Protein AF-A0AAW0N846-F1 (afdb_monomer)

Mean predicted aligned error: 12.83 Å

Structure (mmCIF, N/CA/C/O backbone):
data_AF-A0AAW0N846-F1
#
_entry.id   AF-A0AAW0N846-F1
#
loop_
_atom_site.group_PDB
_atom_site.id
_atom_site.type_symbol
_atom_site.label_atom_id
_atom_site.label_alt_id
_atom_site.label_comp_id
_atom_site.label_asym_id
_atom_site.label_entity_id
_atom_site.label_seq_id
_atom_site.pdbx_PDB_ins_code
_atom_site.Cartn_x
_atom_site.Cartn_y
_atom_site.Cartn_z
_atom_site.occupancy
_atom_site.B_iso_or_equiv
_atom_site.auth_seq_id
_atom_site.auth_comp_id
_atom_site.auth_asym_id
_atom_site.auth_atom_id
_atom_site.pdbx_PDB_model_num
ATOM 1 N N . MET A 1 1 ? -0.268 -6.170 -37.328 1.00 70.06 1 MET A N 1
ATOM 2 C CA . MET A 1 1 ? 0.361 -6.833 -36.169 1.00 70.06 1 MET A CA 1
ATOM 3 C C . MET A 1 1 ? 1.080 -5.759 -35.360 1.00 70.06 1 MET A C 1
ATOM 5 O O . MET A 1 1 ? 1.856 -5.017 -35.951 1.00 70.06 1 MET A O 1
ATOM 9 N N . GLY A 1 2 ? 0.739 -5.578 -34.080 1.00 86.12 2 GLY A N 1
ATOM 10 C CA . GLY A 1 2 ? 1.335 -4.530 -33.223 1.00 86.12 2 GLY A CA 1
ATOM 11 C C . GLY A 1 2 ? 2.738 -4.894 -32.719 1.00 86.12 2 GLY A C 1
ATOM 12 O O . GLY A 1 2 ? 3.118 -6.050 -32.813 1.00 86.12 2 GLY A O 1
ATOM 13 N N . SER A 1 3 ? 3.509 -3.963 -32.141 1.00 87.81 3 SER A N 1
ATOM 14 C CA . SER A 1 3 ? 4.910 -4.219 -31.733 1.00 87.81 3 SER A CA 1
ATOM 15 C C . SER A 1 3 ? 5.050 -5.326 -30.678 1.00 87.81 3 SER A C 1
ATOM 17 O O . SER A 1 3 ? 5.821 -6.261 -30.864 1.00 87.81 3 SER A O 1
ATOM 19 N N . ARG A 1 4 ? 4.237 -5.301 -29.614 1.00 84.50 4 ARG A N 1
ATOM 20 C CA . ARG A 1 4 ? 4.192 -6.377 -28.605 1.00 84.50 4 ARG A CA 1
ATOM 21 C C . ARG A 1 4 ? 3.726 -7.717 -29.173 1.00 84.50 4 ARG A C 1
ATOM 23 O O . ARG A 1 4 ? 4.258 -8.755 -28.808 1.00 84.50 4 ARG A O 1
ATOM 30 N N . GLU A 1 5 ? 2.729 -7.699 -30.046 1.00 91.25 5 GLU A N 1
ATOM 31 C CA . GLU A 1 5 ? 2.170 -8.902 -30.670 1.00 91.25 5 GLU A CA 1
ATOM 32 C C . GLU A 1 5 ? 3.136 -9.514 -31.691 1.00 91.25 5 GLU A C 1
ATOM 34 O O . GLU A 1 5 ? 3.346 -10.719 -31.687 1.00 91.25 5 GLU A O 1
ATOM 39 N N . TYR A 1 6 ? 3.771 -8.683 -32.516 1.00 94.88 6 TYR A N 1
ATOM 40 C CA . TYR A 1 6 ? 4.809 -9.067 -33.464 1.00 94.88 6 TYR A CA 1
ATOM 41 C C . TYR A 1 6 ? 6.004 -9.666 -32.744 1.00 94.88 6 TYR A C 1
ATOM 43 O O . TYR A 1 6 ? 6.456 -10.744 -33.129 1.00 94.88 6 TYR A O 1
ATOM 51 N N . CYS A 1 7 ? 6.466 -9.005 -31.674 1.00 91.12 7 CYS A N 1
ATOM 52 C CA . CYS A 1 7 ? 7.484 -9.570 -30.804 1.00 91.12 7 CYS A CA 1
ATOM 53 C C . CYS A 1 7 ? 6.997 -10.900 -30.241 1.00 91.12 7 CYS A C 1
ATOM 55 O O . CYS A 1 7 ? 7.693 -11.871 -30.423 1.00 91.12 7 CYS A O 1
ATOM 57 N N . ARG A 1 8 ? 5.789 -11.016 -29.689 1.00 89.31 8 ARG A N 1
ATOM 58 C CA . ARG A 1 8 ? 5.265 -12.304 -29.187 1.00 89.31 8 ARG A CA 1
ATOM 59 C C . ARG A 1 8 ? 5.073 -13.389 -30.249 1.00 89.31 8 ARG A C 1
ATOM 61 O O . ARG A 1 8 ? 4.983 -14.556 -29.894 1.00 89.31 8 ARG A O 1
ATOM 68 N N . THR A 1 9 ? 4.975 -13.007 -31.520 1.00 93.44 9 THR A N 1
ATOM 69 C CA . THR A 1 9 ? 4.750 -13.927 -32.641 1.00 93.44 9 THR A CA 1
ATOM 70 C C . THR A 1 9 ? 6.064 -14.429 -33.241 1.00 93.44 9 THR A C 1
ATOM 72 O O . THR A 1 9 ? 6.202 -15.622 -33.480 1.00 93.44 9 THR A O 1
ATOM 75 N N . ASN A 1 10 ? 7.020 -13.532 -33.510 1.00 94.81 10 ASN A N 1
ATOM 76 C CA . ASN A 1 10 ? 8.290 -13.857 -34.180 1.00 94.81 10 ASN A CA 1
ATOM 77 C C . ASN A 1 10 ? 9.467 -13.989 -33.201 1.00 94.81 10 ASN A C 1
ATOM 79 O O . ASN A 1 10 ? 10.485 -14.592 -33.527 1.00 94.81 10 ASN A O 1
ATOM 83 N N . TYR A 1 11 ? 9.337 -13.382 -32.024 1.00 86.75 11 TYR A N 1
ATOM 84 C CA . TYR A 1 11 ? 10.361 -13.241 -30.989 1.00 86.75 11 TYR A CA 1
ATOM 85 C C . TYR A 1 11 ? 9.716 -13.445 -29.596 1.00 86.75 11 TYR A C 1
ATOM 87 O O . TYR A 1 11 ? 8.961 -14.400 -29.422 1.00 86.75 11 TYR A O 1
ATOM 95 N N . THR A 1 12 ? 9.956 -12.552 -28.615 1.00 79.56 12 THR A N 1
ATOM 96 C CA . THR A 1 12 ? 9.470 -12.731 -27.227 1.00 79.56 12 THR A CA 1
ATOM 97 C C . THR A 1 12 ? 8.438 -11.691 -26.726 1.00 79.56 12 THR A C 1
ATOM 99 O O . THR A 1 12 ? 7.259 -12.003 -26.634 1.00 79.56 12 THR A O 1
ATOM 102 N N . ASP A 1 13 ? 8.813 -10.464 -26.343 1.00 87.56 13 ASP A N 1
ATOM 103 C CA . ASP A 1 13 ? 7.903 -9.359 -25.938 1.00 87.56 13 ASP A CA 1
ATOM 104 C C . ASP A 1 13 ? 8.686 -8.034 -26.099 1.00 87.56 13 ASP A C 1
ATOM 106 O O . ASP A 1 13 ? 9.837 -8.049 -26.539 1.00 87.56 13 ASP A O 1
ATOM 110 N N . LEU A 1 14 ? 8.108 -6.881 -25.773 1.00 92.00 14 LEU A N 1
ATOM 111 C CA . LEU A 1 14 ? 8.871 -5.631 -25.713 1.00 92.00 14 LEU A CA 1
ATOM 112 C C . LEU A 1 14 ? 9.934 -5.683 -24.590 1.00 92.00 14 LEU A C 1
ATOM 114 O O . LEU A 1 14 ? 9.690 -6.238 -23.517 1.00 92.00 14 LEU A O 1
ATOM 118 N N . ALA A 1 15 ? 11.102 -5.070 -24.812 1.00 88.06 15 ALA A N 1
ATOM 119 C CA . ALA A 1 15 ? 12.239 -5.097 -23.877 1.00 88.06 15 ALA A CA 1
ATOM 120 C C . ALA A 1 15 ? 11.922 -4.358 -22.560 1.00 88.06 15 ALA A C 1
ATOM 122 O O . ALA A 1 15 ? 11.463 -3.239 -22.631 1.00 88.06 15 ALA A O 1
ATOM 123 N N . SER A 1 16 ? 12.124 -4.913 -21.359 1.00 87.19 16 SER A N 1
ATOM 124 C CA . SER A 1 16 ? 11.774 -4.234 -20.081 1.00 87.19 16 SER A CA 1
ATOM 125 C C . SER A 1 16 ? 12.897 -3.334 -19.535 1.00 87.19 16 SER A C 1
ATOM 127 O O . SER A 1 16 ? 14.062 -3.647 -19.749 1.00 87.19 16 SER A O 1
ATOM 129 N N . VAL A 1 17 ? 12.566 -2.275 -18.771 1.00 81.75 17 VAL A N 1
ATOM 130 C CA . VAL A 1 17 ? 13.557 -1.409 -18.084 1.00 81.75 17 VAL A CA 1
ATOM 131 C C . VAL A 1 17 ? 13.381 -1.493 -16.574 1.00 81.75 17 VAL A C 1
ATOM 133 O O . VAL A 1 17 ? 12.390 -1.013 -16.024 1.00 81.75 17 VAL A O 1
ATOM 136 N N . ARG A 1 18 ? 14.337 -2.128 -15.898 1.00 77.00 18 ARG A N 1
ATOM 137 C CA . ARG A 1 18 ? 14.199 -2.476 -14.472 1.00 77.00 18 ARG A CA 1
ATOM 138 C C . ARG A 1 18 ? 15.288 -1.872 -13.598 1.00 77.00 18 ARG A C 1
ATOM 140 O O . ARG A 1 18 ? 15.155 -1.865 -12.377 1.00 77.00 18 ARG A O 1
ATOM 147 N N . ASN A 1 19 ? 16.371 -1.406 -14.213 1.00 72.00 19 ASN A N 1
ATOM 148 C CA . ASN A 1 19 ? 17.513 -0.804 -13.541 1.00 72.00 19 ASN A CA 1
ATOM 149 C C . ASN A 1 19 ? 18.304 0.116 -14.505 1.00 72.00 19 ASN A C 1
ATOM 151 O O . ASN A 1 19 ? 18.022 0.131 -15.707 1.00 72.00 19 ASN A O 1
ATOM 155 N N . PRO A 1 20 ? 19.291 0.882 -14.001 1.00 84.75 20 PRO A N 1
ATOM 156 C CA . PRO A 1 20 ? 20.011 1.873 -14.807 1.00 84.75 20 PRO A CA 1
ATOM 157 C C . PRO A 1 20 ? 20.918 1.333 -15.933 1.00 84.75 20 PRO A C 1
ATOM 159 O O . PRO A 1 20 ? 20.966 1.952 -16.987 1.00 84.75 20 PRO A O 1
ATOM 162 N N . ALA A 1 21 ? 21.608 0.198 -15.780 1.00 84.19 21 ALA A N 1
ATOM 163 C CA . ALA A 1 21 ? 22.512 -0.312 -16.827 1.00 84.19 21 ALA A CA 1
ATOM 164 C C . ALA A 1 21 ? 21.748 -0.899 -18.033 1.00 84.19 21 ALA A C 1
ATOM 166 O O . ALA A 1 21 ? 22.179 -0.768 -19.176 1.00 84.19 21 ALA A O 1
ATOM 167 N N . GLU A 1 22 ? 20.568 -1.490 -17.794 1.00 86.44 22 GLU A N 1
ATOM 168 C CA . GLU A 1 22 ? 19.642 -1.900 -18.866 1.00 86.44 22 GLU A CA 1
ATOM 169 C C . GLU A 1 22 ? 19.142 -0.693 -19.657 1.00 86.44 22 GLU A C 1
ATOM 171 O O . GLU A 1 22 ? 19.029 -0.746 -20.881 1.00 86.44 22 GLU A O 1
ATOM 176 N N . SER A 1 23 ? 18.906 0.414 -18.954 1.00 83.62 23 SER A N 1
ATOM 177 C CA . SER A 1 23 ? 18.620 1.694 -19.587 1.00 83.62 23 SER A CA 1
ATOM 178 C C . SER A 1 23 ? 19.777 2.127 -20.497 1.00 83.62 23 SER A C 1
ATOM 180 O O . SER A 1 23 ? 19.537 2.620 -21.595 1.00 83.62 23 SER A O 1
ATOM 182 N N . GLU A 1 24 ? 21.030 1.923 -20.081 1.00 91.31 24 GLU A N 1
ATOM 183 C CA . GLU A 1 24 ? 22.225 2.374 -20.808 1.00 91.31 24 GLU A CA 1
ATOM 184 C C . GLU A 1 24 ? 22.561 1.521 -22.045 1.00 91.31 24 GLU A C 1
ATOM 186 O O . GLU A 1 24 ? 22.855 2.061 -23.110 1.00 91.31 24 GLU A O 1
ATOM 191 N N . MET A 1 25 ? 22.451 0.193 -21.981 1.00 88.81 25 MET A N 1
ATOM 192 C CA . MET A 1 25 ? 22.683 -0.642 -23.165 1.00 88.81 25 MET A CA 1
ATOM 193 C C . MET A 1 25 ? 21.579 -0.469 -24.211 1.00 88.81 25 MET A C 1
ATOM 195 O O . MET A 1 25 ? 21.896 -0.385 -25.397 1.00 88.81 25 MET A O 1
ATOM 199 N N . ILE A 1 26 ? 20.308 -0.345 -23.787 1.00 91.94 26 ILE A N 1
ATOM 200 C CA . ILE A 1 26 ? 19.200 -0.022 -24.702 1.00 91.94 26 ILE A CA 1
ATOM 201 C C . ILE A 1 26 ? 19.498 1.288 -25.437 1.00 91.94 26 ILE A C 1
ATOM 203 O O . ILE A 1 26 ? 19.312 1.336 -26.647 1.00 91.94 26 ILE A O 1
ATOM 207 N N . GLN A 1 27 ? 20.046 2.293 -24.746 1.00 88.25 27 GLN A N 1
ATOM 208 C CA . GLN A 1 27 ? 20.498 3.544 -25.365 1.00 88.25 27 GLN A CA 1
ATOM 209 C C . GLN A 1 27 ? 21.658 3.352 -26.362 1.00 88.25 27 GLN A C 1
ATOM 211 O O . GLN A 1 27 ? 21.684 4.007 -27.402 1.00 88.25 27 GLN A O 1
ATOM 216 N N . SER A 1 28 ? 22.613 2.458 -26.084 1.00 92.31 28 SER A N 1
ATOM 217 C CA . SER A 1 28 ? 23.775 2.226 -26.957 1.00 92.31 28 SER A CA 1
ATOM 218 C C . SER A 1 28 ? 23.412 1.514 -28.267 1.00 92.31 28 SER A C 1
ATOM 220 O O . SER A 1 28 ? 23.808 1.971 -29.339 1.00 92.31 28 SER A O 1
ATOM 222 N N . VAL A 1 29 ? 22.623 0.434 -28.217 1.00 91.00 29 VAL A N 1
ATOM 223 C CA . VAL A 1 29 ? 22.193 -0.283 -29.435 1.00 91.00 29 VAL A CA 1
ATOM 224 C C . VAL A 1 29 ? 21.022 0.385 -30.156 1.00 91.00 29 VAL A C 1
ATOM 226 O O . VAL A 1 29 ? 20.882 0.178 -31.360 1.00 91.00 29 VAL A O 1
ATOM 229 N N . SER A 1 30 ? 20.211 1.214 -29.478 1.00 91.56 30 SER A N 1
ATOM 230 C CA . SER A 1 30 ? 19.210 2.046 -30.165 1.00 91.56 30 SER A CA 1
ATOM 231 C C . SER A 1 30 ? 19.849 3.176 -30.972 1.00 91.56 30 SER A C 1
ATOM 233 O O . SER A 1 30 ? 19.163 3.817 -31.769 1.00 91.56 30 SER A O 1
ATOM 235 N N . GLY A 1 31 ? 21.150 3.429 -30.773 1.00 88.50 31 GLY A N 1
ATOM 236 C CA . GLY A 1 31 ? 21.906 4.439 -31.506 1.00 88.50 31 GLY A CA 1
ATOM 237 C C . GLY A 1 31 ? 21.337 5.851 -31.345 1.00 88.50 31 GLY A C 1
ATOM 238 O O . GLY A 1 31 ? 21.476 6.662 -32.256 1.00 88.50 31 GLY A O 1
ATOM 239 N N . GLY A 1 32 ? 20.658 6.133 -30.224 1.00 80.69 32 GLY A N 1
ATOM 240 C CA . GLY A 1 32 ? 19.985 7.410 -29.954 1.00 80.69 32 GLY A CA 1
ATOM 241 C C . GLY A 1 32 ? 18.537 7.516 -30.453 1.00 80.69 32 GLY A C 1
ATOM 242 O O . GLY A 1 32 ? 17.919 8.563 -30.275 1.00 80.69 32 GLY A O 1
ATOM 243 N N . ALA A 1 33 ? 17.973 6.459 -31.047 1.00 90.69 33 ALA A N 1
ATOM 244 C CA . ALA A 1 33 ? 16.572 6.430 -31.464 1.00 90.69 33 ALA A CA 1
ATOM 245 C C . ALA A 1 33 ? 15.618 6.038 -30.319 1.00 90.69 33 ALA A C 1
ATOM 247 O O . ALA A 1 33 ? 15.967 5.253 -29.431 1.00 90.69 33 ALA A O 1
ATOM 248 N N . GLU A 1 34 ? 14.383 6.543 -30.380 1.00 88.81 34 GLU A N 1
ATOM 249 C CA . GLU A 1 34 ? 13.298 6.131 -29.485 1.00 88.81 34 GLU A CA 1
ATOM 250 C C . GLU A 1 34 ? 12.746 4.755 -29.886 1.00 88.81 34 GLU A C 1
ATOM 252 O O . GLU A 1 34 ? 12.421 4.510 -31.051 1.00 88.81 34 GLU A O 1
ATOM 257 N N . VAL A 1 35 ? 12.615 3.850 -28.910 1.00 91.44 35 VAL A N 1
ATOM 258 C CA . VAL A 1 35 ? 12.169 2.463 -29.125 1.00 91.44 35 VAL A CA 1
ATOM 259 C C . VAL A 1 35 ? 11.168 2.011 -28.056 1.00 91.44 35 VAL A C 1
ATOM 261 O O . VAL A 1 35 ? 11.214 2.454 -26.909 1.00 91.44 35 VAL A O 1
ATOM 264 N N . TRP A 1 36 ? 10.250 1.107 -28.419 1.00 90.62 36 TRP A N 1
ATOM 265 C CA . TRP A 1 36 ? 9.241 0.572 -27.496 1.00 90.62 36 TRP A CA 1
ATOM 266 C C . TRP A 1 36 ? 9.818 -0.469 -26.530 1.00 90.62 36 TRP A C 1
ATOM 268 O O . TRP A 1 36 ? 10.447 -1.443 -26.945 1.00 90.62 36 TRP A O 1
ATOM 278 N N . VAL A 1 37 ? 9.498 -0.301 -25.245 1.00 88.69 37 VAL A N 1
ATOM 279 C CA . VAL A 1 37 ? 9.900 -1.171 -24.131 1.00 88.69 37 VAL A CA 1
ATOM 280 C C . VAL A 1 37 ? 8.675 -1.721 -23.385 1.00 88.69 37 VAL A C 1
ATOM 282 O O . VAL A 1 37 ? 7.600 -1.121 -23.377 1.00 88.69 37 VAL A O 1
ATOM 285 N N . GLY A 1 38 ? 8.801 -2.907 -22.799 1.00 82.31 38 GLY A N 1
ATOM 286 C CA . GLY A 1 38 ? 7.750 -3.621 -22.088 1.00 82.31 38 GLY A CA 1
ATOM 287 C C . GLY A 1 38 ? 7.560 -3.092 -20.670 1.00 82.31 38 GLY A C 1
ATOM 288 O O . GLY A 1 38 ? 8.476 -3.144 -19.853 1.00 82.31 38 GLY A O 1
ATOM 289 N N . LEU A 1 39 ? 6.345 -2.626 -20.363 1.00 68.81 39 LEU A N 1
ATOM 290 C CA . LEU A 1 39 ? 5.920 -2.233 -19.016 1.00 68.81 39 LEU A CA 1
ATOM 291 C C . LEU A 1 39 ? 5.042 -3.326 -18.383 1.00 68.81 39 LEU A C 1
ATOM 293 O O . LEU A 1 39 ? 4.028 -3.723 -18.962 1.00 68.81 39 LEU A O 1
ATOM 297 N N . PHE A 1 40 ? 5.385 -3.765 -17.167 1.00 61.66 40 PHE A N 1
ATOM 298 C CA . PHE A 1 40 ? 4.583 -4.700 -16.365 1.00 61.66 40 PHE A CA 1
ATOM 299 C C . PHE A 1 40 ? 3.781 -3.961 -15.274 1.00 61.66 40 PHE A C 1
ATOM 301 O O . PHE A 1 40 ? 4.343 -3.160 -14.531 1.00 61.66 40 PHE A O 1
ATOM 308 N N . ARG A 1 41 ? 2.464 -4.221 -15.174 1.00 56.56 41 ARG A N 1
ATOM 309 C CA . ARG A 1 41 ? 1.549 -3.656 -14.156 1.00 56.56 41 ARG A C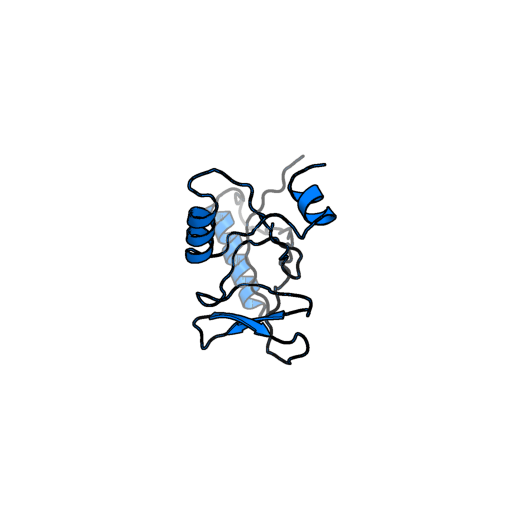A 1
ATOM 310 C C . ARG A 1 41 ? 1.336 -4.664 -13.010 1.00 56.56 41 ARG A C 1
ATOM 312 O O . ARG A 1 41 ? 1.013 -5.820 -13.260 1.00 56.56 41 ARG A O 1
ATOM 319 N N . ASP A 1 42 ? 1.534 -4.197 -11.780 1.00 63.59 42 ASP A N 1
ATOM 320 C CA . ASP A 1 42 ? 1.559 -4.923 -10.497 1.00 63.59 42 ASP A CA 1
ATOM 321 C C . ASP A 1 42 ? 0.270 -5.749 -10.188 1.00 63.59 42 ASP A C 1
ATOM 323 O O . ASP A 1 42 ? -0.837 -5.281 -10.453 1.00 63.59 42 ASP A O 1
ATOM 327 N N . ARG A 1 43 ? 0.409 -6.971 -9.629 1.00 60.59 43 ARG A N 1
ATOM 328 C CA . ARG A 1 43 ? -0.675 -7.939 -9.306 1.00 60.59 43 ARG A CA 1
ATOM 329 C C . ARG A 1 43 ? -0.884 -8.216 -7.799 1.00 60.59 43 ARG A C 1
ATOM 331 O O . ARG A 1 43 ? -1.653 -9.109 -7.453 1.00 60.59 43 ARG A O 1
ATOM 338 N N . TRP A 1 44 ? -0.215 -7.508 -6.894 1.00 67.38 44 TRP A N 1
ATOM 339 C CA . TRP A 1 44 ? -0.208 -7.848 -5.465 1.00 67.38 44 TRP A CA 1
ATOM 340 C C . TRP A 1 44 ? -1.403 -7.255 -4.689 1.00 67.38 44 TRP A C 1
ATOM 342 O O . TRP A 1 44 ? -1.455 -6.052 -4.422 1.00 67.38 44 TRP A O 1
ATOM 352 N N . LEU A 1 45 ? -2.342 -8.115 -4.280 1.00 71.69 45 LEU A N 1
ATOM 353 C CA . LEU A 1 45 ? -3.448 -7.798 -3.366 1.00 71.69 45 LEU A CA 1
ATOM 354 C C . LEU A 1 45 ? -3.151 -8.366 -1.973 1.00 71.69 45 LEU A C 1
ATOM 356 O O . LEU A 1 45 ? -2.625 -9.473 -1.851 1.00 71.69 45 LEU A O 1
ATOM 360 N N . TRP A 1 46 ? -3.496 -7.631 -0.916 1.00 82.75 46 TRP A N 1
ATOM 361 C CA . TRP A 1 46 ? -3.466 -8.190 0.438 1.00 82.75 46 TRP A CA 1
ATOM 362 C C . TRP A 1 46 ? -4.509 -9.305 0.584 1.00 82.75 46 TRP A C 1
ATOM 364 O O . TRP A 1 46 ? -5.476 -9.357 -0.171 1.00 82.75 46 TRP A O 1
ATOM 374 N N . SER A 1 47 ? -4.357 -10.185 1.578 1.00 83.94 47 SER A N 1
ATOM 375 C CA . SER A 1 47 ? -5.270 -11.325 1.789 1.00 83.94 47 SER A CA 1
ATOM 376 C C . SER A 1 47 ? -6.713 -10.926 2.126 1.00 83.94 47 SER A C 1
ATOM 378 O O . SER A 1 47 ? -7.621 -11.738 1.975 1.00 83.94 47 SER A O 1
ATOM 380 N N . ASP A 1 48 ? -6.945 -9.679 2.546 1.00 82.06 48 ASP A N 1
ATOM 381 C CA . ASP A 1 48 ? -8.278 -9.081 2.693 1.00 82.06 48 ASP A CA 1
ATOM 382 C C . ASP A 1 48 ? -8.770 -8.377 1.411 1.00 82.06 48 ASP A C 1
ATOM 384 O O . ASP A 1 48 ? -9.722 -7.598 1.457 1.00 82.06 48 ASP A O 1
ATOM 388 N N . ASN A 1 49 ? -8.112 -8.643 0.276 1.00 81.06 49 ASN A N 1
ATOM 389 C CA . ASN A 1 49 ? -8.280 -8.012 -1.034 1.00 81.06 49 ASN A CA 1
ATOM 390 C C . ASN A 1 49 ? -8.054 -6.494 -1.054 1.00 81.06 49 ASN A C 1
ATOM 392 O O . ASN A 1 49 ? -8.416 -5.832 -2.031 1.00 81.06 49 ASN A O 1
ATOM 396 N N . SER A 1 50 ? -7.449 -5.911 -0.014 1.00 80.06 50 SER A N 1
ATOM 397 C CA . SER A 1 50 ? -7.102 -4.493 -0.062 1.00 80.06 50 SER A CA 1
ATOM 398 C C . SER A 1 50 ? -5.943 -4.240 -1.049 1.00 80.06 50 SER A C 1
ATOM 400 O O . SER A 1 50 ? -4.972 -5.003 -1.084 1.00 80.06 50 SER A O 1
ATOM 402 N N . PRO A 1 51 ? -6.017 -3.187 -1.885 1.00 76.31 51 PRO A N 1
ATOM 403 C CA . PRO A 1 51 ? -4.949 -2.846 -2.820 1.00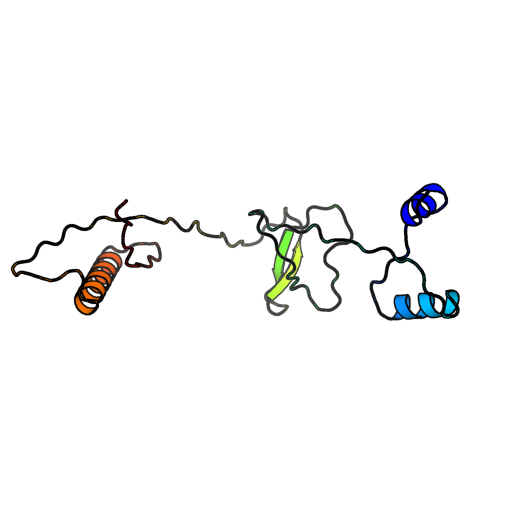 76.31 51 PRO A CA 1
ATOM 404 C C . PRO A 1 51 ? -3.789 -2.136 -2.112 1.00 76.31 51 PRO A C 1
ATOM 406 O O . PRO A 1 51 ? -3.997 -1.360 -1.178 1.00 76.31 51 PRO A O 1
ATOM 409 N N . SER A 1 52 ? -2.557 -2.351 -2.583 1.00 74.44 52 SER A N 1
ATOM 410 C CA . SER A 1 52 ? -1.387 -1.606 -2.107 1.00 74.44 52 SER A CA 1
ATOM 411 C C . SER A 1 52 ? -0.236 -1.642 -3.103 1.00 74.44 52 SER A C 1
ATOM 413 O O . SER A 1 52 ? 0.157 -2.713 -3.559 1.00 74.44 52 SER A O 1
ATOM 415 N N . SER A 1 53 ? 0.372 -0.486 -3.361 1.00 73.31 53 SER A N 1
ATOM 416 C CA . SER A 1 53 ? 1.657 -0.347 -4.061 1.00 73.31 53 SER A CA 1
ATOM 417 C C . SER A 1 53 ? 2.851 -0.257 -3.103 1.00 73.31 53 SER A C 1
ATOM 419 O O . SER A 1 53 ? 3.996 -0.209 -3.544 1.00 73.31 53 SER A O 1
ATOM 421 N N . PHE A 1 54 ? 2.610 -0.224 -1.787 1.00 80.56 54 PHE A N 1
ATOM 422 C CA . PHE A 1 54 ? 3.681 -0.141 -0.800 1.00 80.56 54 PHE A CA 1
ATOM 423 C C . PHE A 1 54 ? 4.449 -1.458 -0.741 1.00 80.56 54 PHE A C 1
ATOM 425 O O . PHE A 1 54 ? 3.858 -2.530 -0.589 1.00 80.56 54 PHE A O 1
ATOM 432 N N . ARG A 1 55 ? 5.772 -1.372 -0.855 1.00 79.69 55 ARG A N 1
ATOM 433 C CA . ARG A 1 55 ? 6.689 -2.509 -0.845 1.00 79.69 55 ARG A CA 1
ATOM 434 C C . ARG A 1 55 ? 7.802 -2.194 0.139 1.00 79.69 55 ARG A C 1
ATOM 436 O O . ARG A 1 55 ? 8.711 -1.438 -0.176 1.00 79.69 55 ARG A O 1
ATOM 443 N N . PHE A 1 56 ? 7.716 -2.755 1.342 1.00 86.62 56 PHE A N 1
ATOM 444 C CA . PHE A 1 56 ? 8.721 -2.537 2.387 1.00 86.62 56 PHE A CA 1
ATOM 445 C C . PHE A 1 56 ? 9.756 -3.655 2.450 1.00 86.62 56 PHE A C 1
ATOM 447 O O . PHE A 1 56 ? 10.223 -4.048 3.521 1.00 86.62 56 PHE A O 1
ATOM 454 N N . PHE A 1 57 ? 10.114 -4.187 1.288 1.00 83.00 57 PHE A N 1
ATOM 455 C CA . PHE A 1 57 ? 11.211 -5.132 1.192 1.00 83.00 57 PHE A CA 1
ATOM 456 C C . PHE A 1 57 ? 12.539 -4.400 1.401 1.00 83.00 57 PHE A C 1
ATOM 458 O O . PHE A 1 57 ? 12.608 -3.187 1.196 1.00 83.00 57 PHE A O 1
ATOM 465 N N . PRO A 1 58 ? 13.592 -5.090 1.856 1.00 83.94 58 PRO A N 1
ATOM 466 C CA . PRO A 1 58 ? 14.935 -4.532 1.883 1.00 83.94 58 PRO A CA 1
ATOM 467 C C . PRO A 1 58 ? 15.350 -3.958 0.538 1.00 83.94 58 PRO A C 1
ATOM 469 O O . PRO A 1 58 ? 14.962 -4.467 -0.511 1.00 83.94 58 PRO A O 1
ATOM 472 N N . ASP A 1 59 ? 16.132 -2.885 0.581 1.00 78.88 59 ASP A N 1
ATOM 473 C CA . ASP A 1 59 ? 16.574 -2.199 -0.626 1.00 78.88 59 ASP A CA 1
ATOM 474 C C . ASP A 1 59 ? 17.323 -3.187 -1.533 1.00 78.88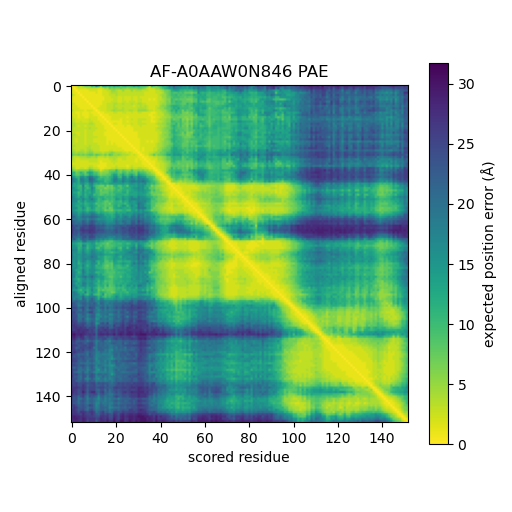 59 ASP A C 1
ATOM 476 O O . ASP A 1 59 ? 18.075 -4.040 -1.059 1.00 78.88 59 ASP A O 1
ATOM 480 N N . GLY A 1 60 ? 17.042 -3.127 -2.835 1.00 69.19 60 GLY A N 1
ATOM 481 C CA . GLY A 1 60 ? 17.539 -4.109 -3.804 1.00 69.19 60 GLY A CA 1
ATOM 482 C C . GLY A 1 60 ? 16.772 -5.438 -3.839 1.00 69.19 60 GLY A C 1
ATOM 483 O O . GLY A 1 60 ? 17.096 -6.292 -4.657 1.00 69.19 60 GLY A O 1
ATOM 484 N N . THR A 1 61 ? 15.736 -5.620 -3.012 1.00 68.56 61 THR A N 1
ATOM 485 C CA . THR A 1 61 ? 14.846 -6.789 -3.091 1.00 68.56 61 THR A CA 1
ATOM 486 C C . THR A 1 61 ? 13.696 -6.484 -4.041 1.00 68.56 61 THR A C 1
ATOM 488 O O . THR A 1 61 ? 12.908 -5.566 -3.805 1.00 68.56 61 THR A O 1
ATOM 491 N N . GLN A 1 62 ? 13.585 -7.259 -5.115 1.00 61.94 62 GLN A N 1
ATOM 492 C CA . GLN A 1 62 ? 12.436 -7.187 -6.009 1.00 61.94 62 GLN A CA 1
ATOM 493 C C . GLN A 1 62 ? 11.303 -8.047 -5.433 1.00 61.94 62 GLN A C 1
ATOM 495 O O . GLN A 1 62 ? 11.517 -9.239 -5.210 1.00 61.94 62 GLN A O 1
ATOM 500 N N . PRO A 1 63 ? 10.111 -7.482 -5.171 1.00 61.38 63 PRO A N 1
ATOM 501 C CA . PRO A 1 63 ? 8.947 -8.298 -4.883 1.00 61.38 63 PRO A CA 1
ATOM 502 C C . PRO A 1 63 ? 8.574 -9.046 -6.158 1.00 61.38 63 PRO A C 1
ATOM 504 O O . PRO A 1 63 ? 8.131 -8.430 -7.128 1.00 61.38 63 PRO A O 1
ATOM 507 N N . PHE A 1 64 ? 8.716 -10.366 -6.098 1.00 64.94 64 PHE A N 1
ATOM 508 C CA . PHE A 1 64 ? 8.402 -11.354 -7.127 1.00 64.94 64 PHE A CA 1
ATOM 509 C C . PHE A 1 64 ? 9.409 -11.608 -8.242 1.00 64.94 64 PHE A C 1
ATOM 511 O O . PHE A 1 64 ? 9.806 -10.714 -8.986 1.00 64.94 64 PHE A O 1
ATOM 518 N N . THR A 1 65 ? 9.637 -12.912 -8.442 1.00 52.25 65 THR A N 1
ATOM 519 C CA . THR A 1 65 ? 10.014 -13.527 -9.722 1.00 52.25 65 THR A CA 1
ATOM 520 C C . THR A 1 65 ? 9.388 -14.915 -9.975 1.00 52.25 65 THR A C 1
ATOM 522 O O . THR A 1 65 ? 9.904 -15.587 -10.854 1.00 52.25 65 THR A O 1
ATOM 525 N N . ASN A 1 66 ? 8.290 -15.327 -9.300 1.00 54.69 66 ASN A N 1
ATOM 526 C CA . ASN A 1 66 ? 7.232 -16.262 -9.783 1.00 54.69 66 ASN A CA 1
ATOM 527 C C . ASN A 1 66 ? 6.695 -17.306 -8.768 1.00 54.69 66 ASN A C 1
ATOM 529 O O . ASN A 1 66 ? 7.408 -17.837 -7.926 1.00 54.69 66 ASN A O 1
ATOM 533 N N . GLU A 1 67 ? 5.403 -17.588 -8.985 1.00 56.44 67 GLU A N 1
ATOM 534 C CA . GLU A 1 67 ? 4.612 -18.837 -8.907 1.00 56.44 67 GLU A CA 1
ATOM 535 C C . GLU A 1 67 ? 4.452 -19.662 -7.628 1.00 56.44 67 GLU A C 1
ATOM 537 O O . GLU A 1 67 ? 3.394 -20.281 -7.501 1.00 56.44 67 GLU A O 1
ATOM 542 N N . ASP A 1 68 ? 5.350 -19.610 -6.649 1.00 59.22 68 ASP A N 1
ATOM 543 C CA . ASP A 1 68 ? 5.014 -20.188 -5.344 1.00 59.22 68 ASP A CA 1
ATOM 544 C C . ASP A 1 68 ? 4.176 -19.187 -4.537 1.00 59.22 68 ASP A C 1
ATOM 546 O O . ASP A 1 68 ? 4.486 -17.989 -4.536 1.00 59.22 68 ASP A O 1
ATOM 550 N N . PRO A 1 69 ? 3.102 -19.616 -3.843 1.00 58.12 69 PRO A N 1
ATOM 551 C CA . PRO A 1 69 ? 2.401 -18.741 -2.919 1.00 58.12 69 PRO A CA 1
ATOM 552 C C . PRO A 1 69 ? 3.379 -18.350 -1.808 1.00 58.12 69 PRO A C 1
ATOM 554 O O . PRO A 1 69 ? 3.595 -19.079 -0.841 1.00 58.12 69 PRO A O 1
ATOM 557 N N . ALA A 1 70 ? 4.005 -17.191 -1.973 1.00 71.56 70 ALA A N 1
ATOM 558 C CA . ALA A 1 70 ? 4.879 -16.607 -0.985 1.00 71.56 70 ALA A CA 1
ATOM 559 C C . ALA A 1 70 ? 4.023 -15.805 -0.010 1.00 71.56 70 ALA A C 1
ATOM 561 O O . ALA A 1 70 ? 3.350 -14.836 -0.372 1.00 71.56 70 ALA A O 1
ATOM 562 N N . CYS A 1 71 ? 4.061 -16.206 1.253 1.00 83.00 71 CYS A N 1
ATOM 563 C CA . CYS A 1 71 ? 3.487 -15.414 2.320 1.00 83.00 71 CYS A CA 1
ATOM 564 C C . CYS A 1 71 ? 4.507 -14.358 2.748 1.00 83.00 71 CYS A C 1
ATOM 566 O O . CYS A 1 71 ? 5.714 -14.607 2.791 1.00 83.00 71 CYS A O 1
ATOM 568 N N . ILE A 1 72 ? 4.025 -13.164 3.087 1.00 87.12 72 ILE A N 1
ATOM 569 C CA . ILE A 1 72 ? 4.887 -12.076 3.543 1.00 87.12 72 ILE A CA 1
ATOM 570 C C . ILE A 1 72 ? 4.978 -12.092 5.065 1.00 87.12 72 ILE A C 1
ATOM 572 O O . ILE A 1 72 ? 3.969 -12.031 5.765 1.00 87.12 72 ILE A O 1
ATOM 576 N N . ALA A 1 73 ? 6.207 -12.116 5.575 1.00 90.00 73 ALA A N 1
ATOM 577 C CA . ALA A 1 73 ? 6.511 -11.968 6.988 1.00 90.00 73 ALA A CA 1
ATOM 578 C C . ALA A 1 73 ? 7.312 -10.686 7.243 1.00 90.00 73 ALA A C 1
ATOM 580 O O . ALA A 1 73 ? 8.215 -10.318 6.490 1.00 90.00 73 ALA A O 1
ATOM 581 N N . MET A 1 74 ? 7.020 -10.022 8.359 1.00 92.19 74 MET A N 1
ATOM 582 C CA . MET A 1 74 ? 7.820 -8.903 8.849 1.00 92.19 74 MET A CA 1
ATOM 583 C C . MET A 1 74 ? 9.045 -9.427 9.608 1.00 92.19 74 MET A C 1
ATOM 585 O O . MET A 1 74 ? 8.909 -10.192 10.563 1.00 92.19 74 MET A O 1
ATOM 589 N N . ILE A 1 75 ? 10.246 -8.975 9.242 1.00 88.44 75 ILE A N 1
ATOM 590 C CA . ILE A 1 75 ? 11.488 -9.421 9.877 1.00 88.44 75 ILE A CA 1
ATOM 591 C C . ILE A 1 75 ? 12.001 -8.354 10.844 1.00 88.44 75 ILE A C 1
ATOM 593 O O . ILE A 1 75 ? 12.595 -7.350 10.449 1.00 88.44 75 ILE A O 1
ATOM 597 N N . LYS A 1 76 ? 11.825 -8.597 12.149 1.00 84.94 76 LYS A N 1
ATOM 598 C CA . LYS A 1 76 ? 12.252 -7.667 13.212 1.00 84.94 76 LYS A CA 1
ATOM 599 C C . LYS A 1 76 ? 13.744 -7.319 13.129 1.00 84.94 76 LYS A C 1
ATOM 601 O O . LYS A 1 76 ? 14.100 -6.152 13.226 1.00 84.94 76 LYS A O 1
ATOM 606 N N . ALA A 1 77 ? 14.601 -8.310 12.877 1.00 85.56 77 ALA A N 1
ATOM 607 C CA . ALA A 1 77 ? 16.052 -8.124 12.748 1.00 85.56 77 ALA A CA 1
ATOM 608 C C . ALA A 1 77 ? 16.474 -7.286 11.522 1.00 85.56 77 ALA A C 1
ATOM 610 O O . ALA A 1 77 ? 17.638 -6.919 11.399 1.00 85.56 77 ALA A O 1
ATOM 611 N N . LYS A 1 78 ? 15.543 -6.987 10.607 1.00 83.38 78 LYS A N 1
ATOM 612 C CA . LYS A 1 78 ? 15.750 -6.139 9.427 1.00 83.38 78 LYS A CA 1
ATOM 613 C C . LYS A 1 78 ? 14.879 -4.886 9.501 1.00 83.38 78 LYS A C 1
ATOM 615 O O . LYS A 1 78 ? 14.291 -4.476 8.507 1.00 83.38 78 LYS A O 1
ATOM 620 N N . SER A 1 79 ? 14.756 -4.310 10.697 1.00 89.19 79 SER A N 1
ATOM 621 C CA . SER A 1 79 ? 14.006 -3.070 10.944 1.00 89.19 79 SER A CA 1
ATOM 622 C C . SER A 1 79 ? 12.534 -3.145 10.519 1.00 89.19 79 SER A C 1
ATOM 624 O O . SER A 1 79 ? 11.954 -2.157 10.082 1.00 89.19 79 SER A O 1
ATOM 626 N N . GLY A 1 80 ? 11.930 -4.335 10.607 1.00 88.56 80 GLY A N 1
ATOM 627 C CA . GLY A 1 80 ? 10.542 -4.555 10.199 1.00 88.56 80 GLY A CA 1
ATOM 628 C C . GLY A 1 80 ? 10.339 -4.665 8.687 1.00 88.56 80 GLY A C 1
ATOM 629 O O . GLY A 1 80 ? 9.202 -4.662 8.221 1.00 88.56 80 GLY A O 1
ATOM 630 N N . ARG A 1 81 ? 11.413 -4.781 7.902 1.00 90.94 81 ARG A N 1
ATOM 631 C CA . ARG A 1 81 ? 11.302 -5.015 6.464 1.00 90.94 81 ARG A CA 1
ATOM 632 C C . ARG A 1 81 ? 10.723 -6.389 6.167 1.00 90.94 81 ARG A C 1
ATOM 634 O O . ARG A 1 81 ? 10.844 -7.335 6.953 1.00 90.94 81 ARG A O 1
ATOM 641 N N . TRP A 1 82 ? 10.050 -6.466 5.035 1.00 89.81 82 TRP A N 1
ATOM 642 C CA . TRP A 1 82 ? 9.311 -7.641 4.618 1.00 89.81 82 TRP A CA 1
ATOM 643 C C . TRP A 1 82 ? 10.241 -8.674 4.010 1.00 89.81 82 TRP A C 1
ATOM 645 O O . TRP A 1 82 ? 11.193 -8.347 3.308 1.00 89.81 82 TRP A O 1
ATOM 655 N N . SER A 1 83 ? 9.945 -9.933 4.272 1.00 84.81 83 SER A N 1
ATOM 656 C CA . SER A 1 83 ? 10.572 -11.058 3.607 1.00 84.81 83 SER A CA 1
ATOM 657 C C . SER A 1 83 ? 9.496 -12.050 3.247 1.00 84.81 83 SER A C 1
ATOM 659 O O . SER A 1 83 ? 8.577 -12.302 4.025 1.00 84.81 83 SER A O 1
ATOM 661 N N . GLU A 1 84 ? 9.669 -12.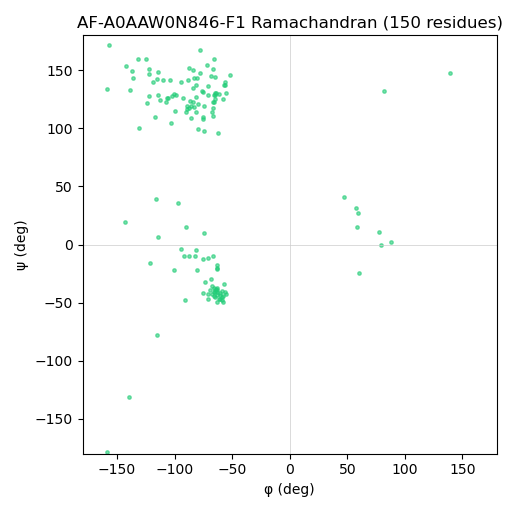670 2.098 1.00 82.94 84 GLU A N 1
ATOM 662 C CA . GLU A 1 84 ? 8.906 -13.848 1.734 1.00 82.94 84 GLU A CA 1
ATOM 663 C C . GLU A 1 84 ? 9.305 -15.028 2.633 1.00 82.94 84 GLU A C 1
ATOM 665 O O . GLU A 1 84 ? 10.459 -15.146 3.087 1.00 82.94 84 GLU A O 1
ATOM 670 N N . ARG A 1 85 ? 8.314 -15.862 2.945 1.00 83.50 85 ARG A N 1
ATOM 671 C CA . ARG A 1 85 ? 8.420 -17.104 3.712 1.00 83.50 85 ARG A CA 1
ATOM 672 C C . ARG A 1 85 ? 7.482 -18.142 3.111 1.00 83.50 85 ARG A C 1
ATOM 674 O O . ARG A 1 85 ? 6.459 -17.790 2.522 1.00 83.50 85 ARG A O 1
ATOM 681 N N . ALA A 1 86 ? 7.824 -19.413 3.301 1.00 82.94 86 ALA A N 1
ATOM 682 C CA . ALA A 1 86 ? 6.939 -20.501 2.924 1.00 82.94 86 ALA A CA 1
ATOM 683 C C . ALA A 1 86 ? 5.641 -20.385 3.734 1.00 82.94 86 ALA A C 1
ATOM 685 O O . ALA A 1 86 ? 5.682 -20.198 4.953 1.00 82.94 86 ALA A O 1
ATOM 686 N N . CYS A 1 87 ? 4.491 -20.427 3.061 1.00 84.00 87 CYS A N 1
ATOM 687 C CA . CYS A 1 87 ? 3.198 -20.252 3.726 1.00 84.00 87 CYS A CA 1
ATOM 688 C C . CYS A 1 87 ? 2.889 -21.360 4.750 1.00 84.00 87 CYS A C 1
ATOM 690 O O . CYS A 1 87 ? 2.071 -21.149 5.642 1.00 84.00 87 CYS A O 1
ATOM 692 N N . ASP A 1 88 ? 3.535 -22.523 4.645 1.00 86.81 88 ASP A N 1
ATOM 693 C CA . ASP A 1 88 ? 3.439 -23.632 5.600 1.00 86.81 88 ASP A CA 1
ATOM 694 C C . ASP A 1 88 ? 4.361 -23.462 6.820 1.00 86.81 88 ASP A C 1
ATOM 696 O O . ASP A 1 88 ? 4.236 -24.189 7.815 1.00 86.81 88 ASP A O 1
ATOM 700 N N . GLN A 1 89 ? 5.262 -22.474 6.789 1.00 88.81 89 GLN A N 1
ATOM 701 C CA . GLN A 1 89 ? 6.115 -22.170 7.919 1.00 88.81 89 GLN A CA 1
ATOM 702 C C . GLN A 1 89 ? 5.266 -21.688 9.093 1.00 88.81 89 GLN A C 1
ATOM 704 O O . GLN A 1 89 ? 4.542 -20.693 9.034 1.00 88.81 89 GLN A O 1
ATOM 709 N N . ARG A 1 90 ? 5.430 -22.363 10.228 1.00 92.00 90 ARG A N 1
ATOM 710 C CA . ARG A 1 90 ? 4.772 -21.973 11.471 1.00 92.00 90 ARG A CA 1
ATOM 711 C C . ARG A 1 90 ? 5.455 -20.744 12.059 1.00 92.00 90 ARG A C 1
ATOM 713 O O . ARG A 1 90 ? 6.471 -20.851 12.743 1.00 92.00 90 ARG A O 1
ATOM 720 N N . LEU A 1 91 ? 4.880 -19.578 11.789 1.00 90.00 91 LEU A N 1
ATOM 721 C CA . LEU A 1 91 ? 5.278 -18.298 12.365 1.00 90.00 91 LEU A CA 1
ATOM 722 C C . LEU A 1 91 ? 4.157 -17.746 13.251 1.00 90.00 91 LEU A C 1
ATOM 724 O O . LEU A 1 91 ? 2.978 -17.951 12.948 1.00 90.00 91 LEU A O 1
ATOM 728 N N . PRO A 1 92 ? 4.489 -17.006 14.322 1.00 92.06 92 PRO A N 1
ATOM 729 C CA . PRO A 1 92 ? 3.509 -16.155 14.975 1.00 92.06 92 PRO A CA 1
ATOM 73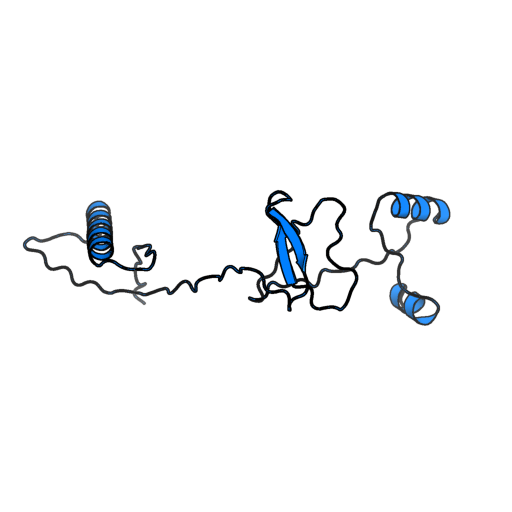0 C C . PRO A 1 92 ? 2.908 -15.185 13.956 1.00 92.06 92 PRO A C 1
ATOM 732 O O . PRO A 1 92 ? 3.626 -14.600 13.143 1.00 92.06 92 PRO A O 1
ATOM 735 N N . PHE A 1 93 ? 1.596 -15.003 14.018 1.00 91.12 93 PHE A N 1
ATOM 736 C CA . PHE A 1 93 ? 0.858 -14.131 13.115 1.00 91.12 93 PHE A CA 1
ATOM 737 C C . PHE A 1 93 ? 0.044 -13.108 13.903 1.00 91.12 93 PHE A C 1
ATOM 739 O O . PHE A 1 93 ? -0.242 -13.278 15.088 1.00 91.12 93 PHE A O 1
ATOM 746 N N . LEU A 1 94 ? -0.320 -12.025 13.224 1.00 89.50 94 LEU A N 1
ATOM 747 C CA . LEU A 1 94 ? -1.184 -10.984 13.759 1.00 89.50 94 LEU A CA 1
ATOM 748 C C . LEU A 1 94 ? -2.482 -10.988 12.964 1.00 89.50 94 LEU A C 1
ATOM 750 O O . LEU A 1 94 ? -2.467 -10.922 11.737 1.00 89.50 94 LEU A O 1
ATOM 754 N N . CYS A 1 95 ? -3.606 -11.044 13.668 1.00 88.12 95 CYS A N 1
ATOM 755 C CA . CYS A 1 95 ? -4.910 -10.900 13.045 1.00 88.12 95 CYS A CA 1
ATOM 756 C C . CYS A 1 95 ? -5.311 -9.431 12.993 1.00 88.12 95 CYS A C 1
ATOM 758 O O . CYS A 1 95 ? -5.156 -8.682 13.960 1.00 88.12 95 CYS A O 1
ATOM 760 N N . LYS A 1 96 ? -5.938 -9.040 11.887 1.00 83.94 96 LYS A N 1
ATOM 761 C CA . LYS A 1 96 ? -6.735 -7.820 11.839 1.00 83.94 96 LYS A CA 1
ATOM 762 C C . LYS A 1 96 ? -8.051 -8.095 12.563 1.00 83.94 96 LYS A C 1
ATOM 764 O O . LYS A 1 96 ? -8.884 -8.849 12.068 1.00 83.94 96 LYS A O 1
ATOM 769 N N . CYS A 1 97 ? -8.244 -7.501 13.739 1.00 80.06 97 CYS A N 1
ATOM 770 C CA . CYS A 1 97 ? -9.526 -7.592 14.431 1.00 80.06 97 CYS A CA 1
ATOM 771 C C . CYS A 1 97 ? -10.613 -6.903 13.592 1.00 80.06 97 CYS A C 1
ATOM 773 O O . CYS A 1 97 ? -10.425 -5.747 13.190 1.00 80.06 97 CYS A O 1
ATOM 775 N N . PRO A 1 98 ? -11.760 -7.562 13.351 1.00 75.12 98 PRO A N 1
ATOM 776 C CA . PRO A 1 98 ? -12.915 -6.893 12.782 1.00 75.12 98 PRO A CA 1
ATOM 777 C C . PRO A 1 98 ? -13.286 -5.694 13.653 1.00 75.12 98 PRO A C 1
ATOM 779 O O . PRO A 1 98 ? -13.427 -5.813 14.873 1.00 75.12 98 PRO A O 1
ATOM 782 N N . LYS A 1 99 ? -13.461 -4.531 13.027 1.00 75.75 99 LYS A N 1
ATOM 783 C CA . LYS A 1 99 ? -1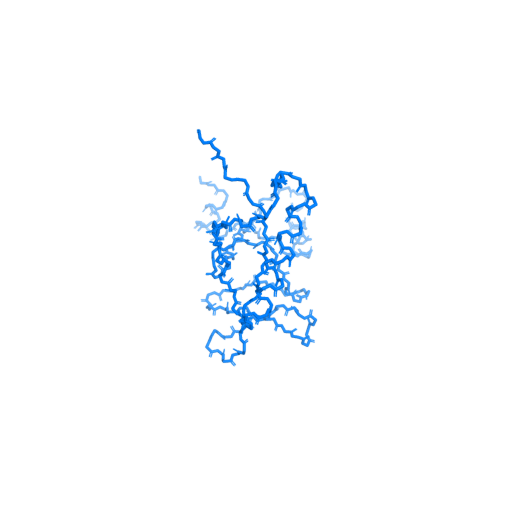4.072 -3.389 13.703 1.00 75.75 99 LYS A CA 1
ATOM 784 C C . LYS A 1 99 ? -15.580 -3.611 13.690 1.00 75.75 99 LYS A C 1
ATOM 786 O O . LYS A 1 99 ? -16.228 -3.379 12.675 1.00 75.75 99 LYS A O 1
ATOM 791 N N . ALA A 1 100 ? -16.122 -4.098 14.803 1.00 75.38 100 ALA A N 1
ATOM 792 C CA . ALA A 1 100 ? -17.562 -4.154 14.996 1.00 75.38 100 ALA A CA 1
ATOM 793 C C . ALA A 1 100 ? -18.060 -2.739 15.300 1.00 75.38 100 ALA A C 1
ATOM 795 O O . ALA A 1 100 ? -17.790 -2.192 16.368 1.00 75.38 100 ALA A O 1
ATOM 796 N N . LEU A 1 101 ? -18.756 -2.134 14.342 1.00 75.69 101 LEU A N 1
ATOM 797 C CA . LEU A 1 101 ? -19.505 -0.913 14.598 1.00 75.69 101 LEU A CA 1
ATOM 798 C C . LEU A 1 101 ? -20.836 -1.316 15.232 1.00 75.69 101 LEU A C 1
ATOM 800 O O . LEU A 1 101 ? -21.649 -1.983 14.598 1.00 75.69 101 LEU A O 1
ATOM 804 N N . MET A 1 102 ? -21.034 -0.942 16.495 1.00 76.56 102 MET A N 1
ATOM 805 C CA . MET A 1 102 ? -22.292 -1.145 17.208 1.00 76.56 102 MET A CA 1
ATOM 806 C C . MET A 1 102 ? -22.920 0.214 17.479 1.00 76.56 102 MET A C 1
ATOM 808 O O . MET A 1 102 ? -22.299 1.082 18.088 1.00 76.56 102 MET A O 1
ATOM 812 N N . ASN A 1 103 ? -24.161 0.385 17.037 1.00 79.75 103 ASN A N 1
ATOM 813 C CA . ASN A 1 103 ? -24.954 1.553 17.387 1.00 79.75 103 ASN A CA 1
ATOM 814 C C . ASN A 1 103 ? -25.715 1.234 18.675 1.00 79.75 103 ASN A C 1
ATOM 816 O O . ASN A 1 103 ? -26.546 0.327 18.690 1.00 79.75 103 ASN A O 1
ATOM 820 N N . VAL A 1 104 ? -25.427 1.966 19.749 1.00 79.06 104 VAL A N 1
ATOM 821 C CA . VAL A 1 104 ? -26.098 1.802 21.043 1.00 79.06 104 VAL A CA 1
ATOM 822 C C . VAL A 1 104 ? -27.022 2.990 21.261 1.00 79.06 104 VAL A C 1
ATOM 824 O O . VAL A 1 104 ? -26.580 4.137 21.238 1.00 79.06 104 VAL A O 1
ATOM 827 N N . LYS A 1 105 ? -28.311 2.714 21.471 1.00 80.62 105 LYS A N 1
ATOM 828 C CA . LYS A 1 105 ? -29.260 3.713 21.970 1.00 80.62 105 LYS A CA 1
ATOM 829 C C . LYS A 1 105 ? -29.153 3.763 23.486 1.00 80.62 105 LYS A C 1
ATOM 831 O O . LYS A 1 105 ? -29.079 2.719 24.130 1.00 80.62 105 LYS A O 1
ATOM 836 N N . VAL A 1 106 ? -29.115 4.968 24.035 1.00 76.62 106 VAL A N 1
ATOM 837 C CA . VAL A 1 106 ? -28.929 5.186 25.468 1.00 76.62 106 VAL A CA 1
ATOM 838 C C . VAL A 1 106 ? -30.087 6.023 25.964 1.00 76.62 106 VAL A C 1
ATOM 840 O O . VAL A 1 106 ? -30.274 7.149 25.510 1.00 76.62 106 VAL A O 1
ATOM 843 N N . ASP A 1 107 ? -30.812 5.480 26.934 1.00 76.44 107 ASP A N 1
ATOM 844 C CA . ASP A 1 107 ? -31.846 6.212 27.647 1.00 76.44 107 ASP A CA 1
ATOM 845 C C . ASP A 1 107 ? -31.214 6.948 28.830 1.00 76.44 107 ASP A C 1
ATOM 847 O O . ASP A 1 107 ? -30.643 6.340 29.743 1.00 76.44 107 ASP A O 1
ATOM 851 N N . LEU A 1 108 ? -31.296 8.276 28.813 1.00 75.25 108 LEU A N 1
ATOM 852 C CA . LEU A 1 108 ? -30.782 9.118 29.886 1.00 75.25 108 LEU A CA 1
ATOM 853 C C . LEU A 1 108 ? -31.855 9.276 30.965 1.00 75.25 108 LEU A C 1
ATOM 855 O O . LEU A 1 108 ? -32.956 9.748 30.694 1.00 75.25 108 LEU A O 1
ATOM 859 N N . ARG A 1 109 ? -31.530 8.908 32.207 1.00 76.94 109 ARG A N 1
ATOM 860 C CA . ARG A 1 109 ? -32.362 9.217 33.377 1.00 76.94 109 ARG A CA 1
ATOM 861 C C . ARG A 1 109 ? -31.769 10.423 34.088 1.00 76.94 109 ARG A C 1
ATOM 863 O O . ARG A 1 109 ? -30.654 10.339 34.599 1.00 76.94 109 ARG A O 1
ATOM 870 N N . THR A 1 110 ? -32.505 11.527 34.111 1.00 69.25 110 THR A N 1
ATOM 871 C CA . THR A 1 110 ? -32.058 12.798 34.691 1.00 69.25 110 THR A CA 1
ATOM 872 C C . THR A 1 110 ? -33.038 13.233 35.780 1.00 69.25 110 THR A C 1
ATOM 874 O O . THR A 1 110 ? -34.233 12.956 35.701 1.00 69.25 110 THR A O 1
ATOM 877 N N . THR A 1 111 ? -32.537 13.886 36.829 1.00 66.56 111 THR A N 1
ATOM 878 C CA . THR A 1 111 ? -33.373 14.505 37.876 1.00 66.56 111 THR A CA 1
ATOM 879 C C . THR A 1 111 ? -33.689 15.970 37.572 1.00 66.56 111 THR A C 1
ATOM 881 O O . THR A 1 111 ? -34.534 16.571 38.230 1.00 66.56 111 THR A O 1
ATOM 884 N N . THR A 1 112 ? -33.027 16.541 36.563 1.00 74.38 112 THR A N 1
ATOM 885 C CA . THR A 1 112 ? -33.186 17.914 36.080 1.00 74.38 112 THR A CA 1
ATOM 886 C C . THR A 1 112 ? -33.335 17.929 34.559 1.00 74.38 112 THR A C 1
ATOM 888 O O . THR A 1 112 ? -32.944 16.983 33.870 1.00 74.38 112 THR A O 1
ATOM 891 N N . SER A 1 113 ? -33.899 19.010 34.021 1.00 72.56 113 SER A N 1
ATOM 892 C CA . SER A 1 113 ? -33.936 19.252 32.576 1.00 72.56 113 SER A CA 1
ATOM 893 C C . SER A 1 113 ? -32.512 19.490 32.062 1.00 72.56 113 SER A C 1
ATOM 895 O O . SER A 1 113 ? 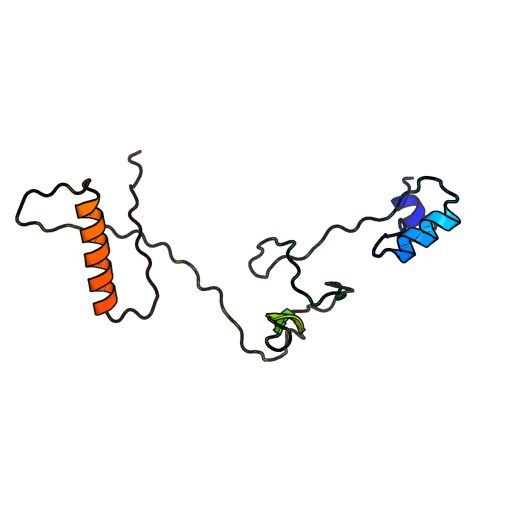-31.913 20.513 32.385 1.00 72.56 113 SER A O 1
ATOM 897 N N . LEU A 1 114 ? -31.965 18.546 31.289 1.00 75.94 114 LEU A N 1
ATOM 898 C CA . LEU A 1 114 ? -30.644 18.641 30.655 1.00 75.94 114 LEU A CA 1
ATOM 899 C C . LEU A 1 114 ? -30.792 18.788 29.136 1.00 75.94 114 LEU A C 1
ATOM 901 O O . LEU A 1 114 ? -31.632 18.118 28.536 1.00 75.94 114 LEU A O 1
ATOM 905 N N . ASP A 1 115 ? -29.940 19.609 28.517 1.00 81.69 115 ASP A N 1
ATOM 906 C CA . ASP A 1 115 ? -29.815 19.691 27.058 1.00 81.69 115 ASP A CA 1
ATOM 907 C C . ASP A 1 115 ? -28.763 18.689 26.551 1.00 81.69 115 ASP A C 1
ATOM 909 O O . ASP A 1 115 ? -27.570 18.807 26.828 1.00 81.69 115 ASP A O 1
ATOM 913 N N . ILE A 1 116 ? -29.206 17.687 25.790 1.00 79.19 116 ILE A N 1
ATOM 914 C CA . ILE A 1 116 ? -28.346 16.646 2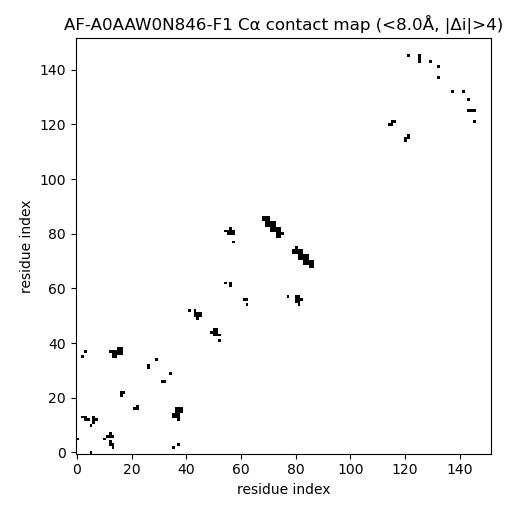5.203 1.00 79.19 116 ILE A CA 1
ATOM 915 C C . ILE A 1 116 ? -27.533 17.149 23.997 1.00 79.19 116 ILE A C 1
ATOM 917 O O . ILE A 1 116 ? -26.624 16.465 23.517 1.00 79.19 116 ILE A O 1
ATOM 921 N N . HIS A 1 117 ? -27.855 18.325 23.462 1.00 82.12 117 HIS A N 1
ATOM 922 C CA . HIS A 1 117 ? -27.123 18.920 22.350 1.00 82.12 117 HIS A CA 1
ATOM 923 C C . HIS A 1 117 ? -25.929 19.768 22.795 1.00 82.12 117 HIS A C 1
ATOM 925 O O . HIS A 1 117 ? -25.088 20.085 21.951 1.00 82.12 117 HIS A O 1
ATOM 931 N N . ASP A 1 118 ? -25.796 20.041 24.095 1.00 86.81 118 ASP A N 1
ATOM 932 C CA . ASP A 1 118 ? -24.626 20.697 24.668 1.00 86.81 118 ASP A CA 1
ATOM 933 C C . ASP A 1 118 ? -23.374 19.790 24.529 1.00 86.81 118 ASP A C 1
ATOM 935 O O . ASP A 1 118 ? -23.375 18.646 25.007 1.00 86.81 118 ASP A O 1
ATOM 939 N N . PRO A 1 119 ? -22.285 20.259 23.882 1.00 88.12 119 PRO A N 1
ATOM 940 C CA . PRO A 1 119 ? -21.045 19.495 23.719 1.00 88.12 119 PRO A CA 1
ATOM 941 C C . PRO A 1 119 ? -20.414 19.037 25.038 1.00 88.12 119 PRO A C 1
ATOM 943 O O . PRO A 1 119 ? -19.839 17.948 25.095 1.00 88.12 119 PRO A O 1
ATOM 946 N N . VAL A 1 120 ? -20.537 19.836 26.102 1.00 88.81 120 VAL A N 1
ATOM 947 C CA . VAL A 1 120 ? -20.042 19.498 27.442 1.00 88.81 120 VAL A CA 1
ATOM 948 C C . VAL A 1 120 ? -20.847 18.333 28.003 1.00 88.81 120 VAL A C 1
ATOM 950 O O . VAL A 1 120 ? -20.276 17.386 28.547 1.00 88.81 120 VAL A O 1
ATOM 953 N N . ILE A 1 121 ? -22.169 18.351 27.818 1.00 86.12 121 ILE A N 1
ATOM 954 C CA . ILE A 1 121 ? -23.044 17.251 28.229 1.00 86.12 121 ILE A CA 1
ATOM 955 C C . ILE A 1 121 ? -22.733 15.984 27.423 1.00 86.12 121 ILE A C 1
ATOM 957 O O . ILE A 1 121 ? -22.551 14.926 28.021 1.00 86.12 121 ILE A O 1
ATOM 961 N N . GLN A 1 122 ? -22.563 16.069 26.101 1.00 87.31 122 GLN A N 1
ATOM 962 C CA . GLN A 1 122 ? -22.183 14.917 25.265 1.00 87.31 122 GLN A CA 1
ATOM 963 C C . GLN A 1 122 ? -20.831 14.321 25.663 1.00 87.31 122 GLN A C 1
ATOM 965 O O . GLN A 1 122 ? -20.696 13.100 25.760 1.00 87.31 122 GLN A O 1
ATOM 970 N N . GLN A 1 123 ? -19.835 15.168 25.929 1.00 89.56 123 GLN A N 1
ATOM 971 C CA . GLN A 1 123 ? -18.523 14.713 26.375 1.00 89.56 123 GLN A CA 1
ATOM 972 C C . GLN A 1 123 ? -18.604 14.056 27.755 1.00 89.56 123 GLN A C 1
ATOM 974 O O . GLN A 1 123 ? -17.996 13.008 27.965 1.00 89.56 123 GLN A O 1
ATOM 979 N N . ASN A 1 124 ? -19.388 14.621 28.676 1.00 88.06 124 ASN A N 1
ATOM 980 C CA . ASN A 1 124 ? -19.622 14.025 29.988 1.00 88.06 124 ASN A CA 1
ATOM 981 C C . ASN A 1 124 ? -20.334 12.670 29.879 1.00 88.06 124 ASN A C 1
ATOM 983 O O . ASN A 1 124 ? -19.951 11.737 30.583 1.00 88.06 124 ASN A O 1
ATOM 987 N N . ILE A 1 125 ? -21.304 12.528 28.970 1.00 86.62 125 ILE A N 1
ATOM 988 C CA . ILE A 1 125 ? -21.986 11.257 28.693 1.00 86.62 125 ILE A CA 1
ATOM 989 C C . ILE A 1 125 ? -20.995 10.222 28.144 1.00 86.62 125 ILE A C 1
ATOM 991 O O . ILE A 1 125 ? -20.933 9.113 28.673 1.00 86.62 125 ILE A O 1
ATOM 995 N N . ILE A 1 126 ? -20.184 10.572 27.136 1.00 88.75 126 ILE A N 1
ATOM 996 C CA . ILE A 1 126 ? -19.153 9.672 26.586 1.00 88.75 126 ILE A CA 1
ATOM 997 C C . ILE A 1 126 ? -18.171 9.262 27.683 1.00 88.75 126 ILE A C 1
ATOM 999 O O . ILE A 1 126 ? -17.933 8.073 27.872 1.00 88.75 126 ILE A O 1
ATOM 1003 N N . LYS A 1 127 ? -17.670 10.221 28.465 1.00 90.19 127 LYS A N 1
ATOM 1004 C CA . LYS A 1 127 ? -16.742 9.960 29.569 1.00 90.19 127 LYS A CA 1
ATOM 1005 C C . LYS A 1 127 ? -17.361 9.043 30.624 1.00 90.19 127 LYS A C 1
ATOM 1007 O O . LYS A 1 127 ? -16.701 8.129 31.113 1.00 90.19 127 LYS A O 1
ATOM 1012 N N . GLN A 1 128 ? -18.632 9.251 30.967 1.00 88.50 128 GLN A N 1
ATOM 1013 C CA . GLN A 1 128 ? -19.351 8.387 31.901 1.00 88.50 128 GLN A CA 1
ATOM 1014 C C . GLN A 1 128 ? -19.524 6.969 31.335 1.00 88.50 128 GLN A C 1
ATOM 1016 O O . GLN A 1 128 ? -19.393 5.992 32.073 1.00 88.50 128 GLN A O 1
ATOM 1021 N N . MET A 1 129 ? -19.797 6.832 30.037 1.00 86.88 129 MET A N 1
ATOM 1022 C CA . MET A 1 129 ? -19.870 5.526 29.377 1.00 86.88 129 MET A CA 1
ATOM 1023 C C . MET A 1 129 ? -18.517 4.827 29.343 1.00 86.88 129 MET A C 1
ATOM 1025 O O . MET A 1 129 ? -18.452 3.650 29.678 1.00 86.88 129 MET A O 1
ATOM 1029 N N . GLU A 1 130 ? -17.441 5.537 29.009 1.00 87.50 130 GLU A N 1
ATOM 1030 C CA . GLU A 1 130 ? -16.075 5.007 29.045 1.00 87.50 130 GLU A CA 1
ATOM 1031 C C . GLU A 1 130 ? -15.721 4.507 30.446 1.00 87.50 130 GLU A C 1
ATOM 1033 O O . GLU A 1 130 ? -15.215 3.399 30.595 1.00 87.50 130 GLU A O 1
ATOM 1038 N N . GLN A 1 131 ? -16.060 5.267 31.492 1.00 88.25 131 GLN A N 1
ATOM 1039 C CA . GLN A 1 131 ? -15.870 4.835 32.877 1.00 88.25 131 GLN A CA 1
ATOM 1040 C C . GLN A 1 131 ? -16.631 3.541 33.190 1.00 88.25 131 GLN A C 1
ATOM 1042 O O . GLN A 1 131 ? -16.054 2.627 33.777 1.00 88.25 131 GLN A O 1
ATOM 1047 N N . ARG A 1 132 ? -17.899 3.431 32.774 1.00 86.19 132 ARG A N 1
ATOM 1048 C CA . ARG A 1 132 ? -18.707 2.214 32.976 1.00 86.19 132 ARG A CA 1
ATOM 1049 C C . ARG A 1 132 ? -18.154 1.018 32.204 1.00 86.19 132 ARG A C 1
ATOM 1051 O O . ARG A 1 132 ? -18.113 -0.084 32.738 1.00 86.19 132 ARG A O 1
ATOM 1058 N N . ILE A 1 133 ? -17.702 1.236 30.973 1.00 83.81 133 ILE A N 1
ATOM 1059 C CA . ILE A 1 133 ? -17.064 0.220 30.128 1.00 83.81 133 ILE A CA 1
ATOM 1060 C C . ILE A 1 133 ? -15.763 -0.276 30.768 1.00 83.81 133 ILE A C 1
ATOM 1062 O O . ILE A 1 133 ? -15.534 -1.483 30.843 1.00 83.81 133 ILE A O 1
ATOM 1066 N N . ASN A 1 134 ? -14.953 0.642 31.298 1.00 82.75 134 ASN A N 1
ATOM 1067 C CA . ASN A 1 134 ? -13.709 0.312 31.988 1.00 82.75 134 ASN A CA 1
ATOM 1068 C C . ASN A 1 134 ? -13.966 -0.460 33.291 1.00 82.75 134 ASN A C 1
ATOM 1070 O O . ASN A 1 134 ? -13.230 -1.391 33.602 1.00 82.75 134 ASN A O 1
ATOM 1074 N N . GLN A 1 135 ? -15.025 -0.120 34.034 1.00 84.38 135 GLN A N 1
ATOM 1075 C CA . GLN A 1 135 ? -15.444 -0.859 35.234 1.00 84.38 135 GLN A CA 1
ATOM 1076 C C . GLN A 1 135 ? -15.992 -2.255 34.917 1.00 84.38 135 GLN A C 1
ATOM 1078 O O . GLN A 1 135 ? -15.866 -3.164 35.731 1.00 84.38 135 GLN A O 1
ATOM 1083 N N . ALA A 1 136 ? -16.585 -2.444 33.738 1.00 81.62 136 ALA A N 1
ATOM 1084 C CA . ALA A 1 136 ? -17.162 -3.717 33.319 1.00 81.62 136 ALA A CA 1
ATOM 1085 C C . ALA A 1 136 ? -16.111 -4.782 32.936 1.00 81.62 136 ALA A C 1
ATOM 1087 O O . ALA A 1 136 ? -16.485 -5.822 32.396 1.00 81.62 136 ALA A O 1
ATOM 1088 N N . ASN A 1 137 ? -14.815 -4.544 33.198 1.00 72.62 137 ASN A N 1
ATOM 1089 C CA . ASN A 1 137 ? -13.700 -5.439 32.862 1.00 72.62 137 ASN A CA 1
ATOM 1090 C C . ASN A 1 137 ? -13.777 -5.953 31.413 1.00 72.62 137 ASN A C 1
ATOM 1092 O O . ASN A 1 137 ? -13.536 -7.130 31.129 1.00 72.62 137 ASN A O 1
ATOM 1096 N N . MET A 1 138 ? -14.152 -5.069 30.481 1.00 70.25 138 MET A N 1
ATOM 1097 C CA . MET A 1 138 ? -14.271 -5.431 29.075 1.00 70.25 138 MET A CA 1
ATOM 1098 C C . MET A 1 138 ? -12.903 -5.808 28.507 1.00 70.25 138 MET A C 1
ATOM 1100 O O . MET A 1 138 ? -11.926 -5.076 28.619 1.00 70.25 138 MET A O 1
ATOM 1104 N N . THR A 1 139 ? -12.849 -6.955 27.835 1.00 65.62 139 THR A N 1
ATOM 1105 C CA . THR A 1 139 ? -11.613 -7.511 27.266 1.00 65.62 139 THR A CA 1
ATOM 1106 C C . THR A 1 139 ? -11.226 -6.890 25.920 1.00 65.62 139 THR A C 1
ATOM 1108 O O . THR A 1 139 ? -10.177 -7.219 25.369 1.00 65.62 139 THR A O 1
ATOM 1111 N N . ARG A 1 140 ? -12.062 -6.005 25.357 1.00 72.50 140 ARG A N 1
ATOM 1112 C CA . ARG A 1 140 ? -11.853 -5.364 24.050 1.00 72.50 140 ARG A CA 1
ATOM 1113 C C . ARG A 1 140 ? -11.743 -3.854 24.192 1.00 72.50 140 ARG A C 1
ATOM 1115 O O . ARG A 1 140 ? -12.521 -3.242 24.915 1.00 72.50 140 ARG A O 1
ATOM 1122 N N . GLN A 1 141 ? -10.828 -3.261 23.427 1.00 78.12 141 GLN A N 1
ATOM 1123 C CA . GLN A 1 141 ? -10.718 -1.811 23.307 1.00 78.12 141 GLN A CA 1
ATOM 1124 C C . GLN A 1 141 ? -11.968 -1.259 22.610 1.00 78.12 141 GLN A C 1
ATOM 1126 O O . GLN A 1 141 ? -12.232 -1.581 21.450 1.00 78.12 141 GLN A O 1
ATOM 1131 N N . VAL A 1 142 ? -12.728 -0.428 23.320 1.00 79.94 142 VAL A N 1
ATOM 1132 C CA . VAL A 1 142 ? -13.905 0.263 22.789 1.00 79.94 142 VAL A CA 1
ATOM 1133 C C . VAL A 1 142 ? -13.549 1.729 22.599 1.00 79.94 142 VAL A C 1
ATOM 1135 O O . VAL A 1 142 ? -13.090 2.379 23.532 1.00 79.94 142 VAL A O 1
ATOM 1138 N N . SER A 1 143 ? -13.766 2.252 21.395 1.00 81.81 143 SER A N 1
ATOM 1139 C CA . SER A 1 143 ? -13.780 3.692 21.157 1.00 81.81 143 SER A CA 1
ATOM 1140 C C . SER A 1 143 ? -15.218 4.146 20.945 1.00 81.81 143 SER A C 1
ATOM 1142 O O . SER A 1 143 ? -15.940 3.602 20.108 1.00 81.81 143 SER A O 1
ATOM 1144 N N . LEU A 1 144 ? -15.645 5.136 21.726 1.00 85.44 144 LEU A N 1
ATOM 1145 C CA . LEU A 1 144 ? -16.969 5.728 21.599 1.00 85.44 144 LEU A CA 1
ATOM 1146 C C . LEU A 1 144 ? -16.898 6.960 20.703 1.00 85.44 144 LEU A C 1
ATOM 1148 O O . LEU A 1 144 ? -15.967 7.761 20.774 1.00 85.44 144 LEU A O 1
ATOM 1152 N N . ARG A 1 145 ? -17.908 7.124 19.852 1.00 84.94 145 ARG A N 1
ATOM 1153 C CA . ARG A 1 145 ? -18.092 8.331 19.050 1.00 84.94 145 ARG A CA 1
ATOM 1154 C C . ARG A 1 145 ? -19.567 8.689 19.032 1.00 84.94 145 ARG A C 1
ATOM 1156 O O . ARG A 1 145 ? -20.403 7.833 18.753 1.00 84.94 145 ARG A O 1
ATOM 1163 N N . TRP A 1 146 ? -19.873 9.961 19.273 1.00 82.44 146 TRP A N 1
ATOM 1164 C CA . TRP A 1 146 ? -21.229 10.465 19.093 1.00 82.44 146 TRP A CA 1
ATOM 1165 C C . TRP A 1 146 ? -21.620 10.399 17.615 1.00 82.44 146 TRP A C 1
ATOM 1167 O O . TRP A 1 146 ? -20.892 10.894 16.750 1.00 82.44 146 TRP A O 1
ATOM 1177 N N . THR A 1 147 ? -22.770 9.801 17.319 1.00 77.62 147 THR A N 1
ATOM 1178 C CA . THR A 1 147 ? -23.341 9.787 15.971 1.00 77.62 147 THR A CA 1
ATOM 1179 C C . THR A 1 147 ? -24.729 10.409 16.024 1.00 77.62 147 THR A C 1
ATOM 1181 O O . THR A 1 147 ? -25.557 10.042 16.853 1.00 77.62 147 THR A O 1
ATOM 1184 N N . LYS A 1 148 ? -24.983 11.391 15.154 1.00 73.12 148 LYS A N 1
ATOM 1185 C CA . LYS A 1 148 ? -26.343 11.868 14.904 1.00 73.12 148 LYS A CA 1
ATOM 1186 C C . LYS A 1 148 ? -26.946 10.918 13.881 1.00 73.12 148 LYS A C 1
ATOM 1188 O O . LYS A 1 148 ? -26.406 10.801 12.783 1.00 73.12 148 LYS A O 1
ATOM 1193 N N . THR A 1 149 ? -28.019 10.221 14.238 1.00 61.62 149 THR A N 1
ATOM 1194 C CA . THR A 1 149 ? -28.804 9.511 13.228 1.00 61.62 149 THR A CA 1
ATOM 1195 C C . THR A 1 149 ? -29.445 10.575 12.337 1.00 61.62 149 THR A C 1
ATOM 1197 O O . THR A 1 149 ? -30.113 11.459 12.879 1.00 61.62 149 THR A O 1
ATOM 1200 N N . PRO A 1 150 ? -29.222 10.562 11.013 1.00 57.25 150 PRO A N 1
ATOM 1201 C CA . PRO A 1 150 ? -29.958 11.442 10.119 1.00 57.25 150 PRO A CA 1
ATOM 1202 C C . PRO A 1 150 ? -31.451 11.154 10.293 1.00 57.25 150 PRO A C 1
ATOM 1204 O O . PRO A 1 150 ? -31.860 9.996 10.199 1.00 57.25 150 PRO A O 1
ATOM 1207 N N . VAL A 1 151 ? -32.247 12.178 10.597 1.00 59.84 151 VAL A N 1
ATOM 1208 C CA . VAL A 1 151 ? -33.702 12.074 10.456 1.00 59.84 151 VAL A CA 1
ATOM 1209 C C . VAL A 1 151 ? -33.959 12.142 8.952 1.00 59.84 151 VAL A C 1
ATOM 1211 O O . VAL A 1 151 ? -33.506 13.095 8.315 1.00 59.84 151 VAL A O 1
ATOM 1214 N N . LEU A 1 152 ? -34.551 11.084 8.392 1.00 43.28 152 LEU A N 1
ATOM 1215 C CA . LEU A 1 152 ? -35.040 11.077 7.011 1.00 43.28 152 LEU A CA 1
ATOM 1216 C C . LEU A 1 152 ? -36.253 11.997 6.881 1.00 43.28 152 LEU A C 1
ATOM 1218 O O . LEU A 1 152 ? -37.067 12.007 7.833 1.00 43.28 152 LEU A O 1
#

Radius of gyration: 28.5 Å; Cα contacts (8 Å, |Δi|>4): 90; chains: 1; bounding box: 59×44×74 Å

Secondary structure (DSSP, 8-state):
--HHHHHHHHS--PEE--SHHHHHHHHHHTTT----EEPPPP--B-TT--B-----PPTT--S-SSSS-EEEEEEGGGTTEEEEEETTS---------------------SS---TT-HHHHHHHHHHHHHHHHHTT-SS-------PPPP-

Foldseek 3Di:
DDQQVVCVVVNNGFAADDDVVSVVVCCVVCVNDDDDHDDDDDDDADPVRHDDPDAQAPPPDDDDDDDQPWDWDQDVVRVRGIDTDRPPDDDDDDDDDDDDDDDDDDDDDDPDDDDCPPPVNVVVVLVVVVVVCVVVVDPDDDDDDDDDDDDD

Sequence (152 aa):
MGSREYCRTNYTDLASVRNPAESEMIQSVSGGAEVWVGLFRDRWLWSDNSPSSFRFFPDGTQPFTNEDPACIAMIKAKSGRWSERACDQRLPFLCKCPKALMNVKVDLRTTTSLDIHDPVIQQNIIKQMEQRINQANMTRQVSLRWTKTPVL

pLDDT: mean 80.54, std 10.14, ra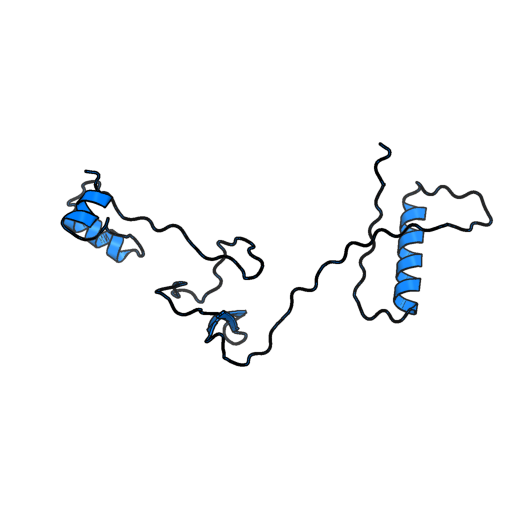nge [43.28, 94.88]

Solvent-accessible surface area (backbone atoms only — not comparable to full-atom values): 10481 Å² total; per-residue (Å²): 130,52,73,53,54,41,24,50,70,81,58,67,57,43,55,67,76,88,54,72,66,58,50,49,53,53,46,60,78,44,72,78,55,92,77,82,60,35,84,85,81,89,85,65,59,45,96,87,67,47,81,61,88,83,74,59,45,51,89,93,56,73,89,77,94,75,92,67,79,64,34,82,41,72,33,69,96,57,82,54,25,43,39,77,40,63,66,84,58,92,63,94,80,83,81,84,75,80,84,80,85,75,90,80,88,79,88,82,87,70,96,61,98,75,66,77,82,40,66,68,48,44,49,49,52,51,51,53,48,51,52,52,47,62,72,64,68,60,93,62,94,79,85,88,75,95,74,82,78,80,81,127

Organism: NCBI:txid88201

InterPro domains:
  IPR001304 C-type lectin-like [PF00059] (3-96)
  IPR001304 C-type lectin-like [PS50041] (1-96)
  IPR001304 C-type lectin-like [SM00034] (1-96)
  IPR016186 C-type lectin-like/link domain superfamily [G3DSA:3.10.100.10] (1-99)
  IPR016187 C-type lectin fold [SSF56436] (3-98)